Protein AF-A0A538GLF2-F1 (afdb_monomer_lite)

Sequence (84 aa):
MTAKEGSPEFKLAGRADVLEDERLRTKLDDLYWEMIEWRPAPDSHYFEFLAERAAWVTYDGKGQTRVIWKLGAEGEKRLYKPGI

Foldseek 3Di:
DDDDPFDKDKDFDFDWAWDPDPVVLVVVQVVCCVPPVDGDDPPDTHTDGDGQKMWIWGDDPFWIWIWIDGPPDPDIDIDIDGDD

pLDDT: mean 86.44, std 12.85, range [39.88, 98.38]

Structure (mmCIF, N/CA/C/O backbone):
data_AF-A0A538GLF2-F1
#
_entry.id   AF-A0A538GLF2-F1
#
loop_
_atom_site.group_PDB
_atom_site.id
_atom_site.type_symbol
_atom_site.label_atom_id
_atom_site.label_alt_id
_atom_site.label_comp_id
_atom_site.label_asym_id
_atom_site.label_entity_id
_atom_site.label_seq_id
_atom_site.pdbx_PDB_ins_code
_atom_site.Cartn_x
_atom_site.Cartn_y
_atom_site.Cartn_z
_atom_site.occupancy
_atom_site.B_iso_or_equiv
_atom_site.auth_seq_id
_atom_site.auth_comp_id
_atom_site.auth_asym_id
_atom_site.auth_atom_id
_atom_site.pdbx_PDB_model_num
ATOM 1 N N . MET A 1 1 ? 2.486 -9.853 11.612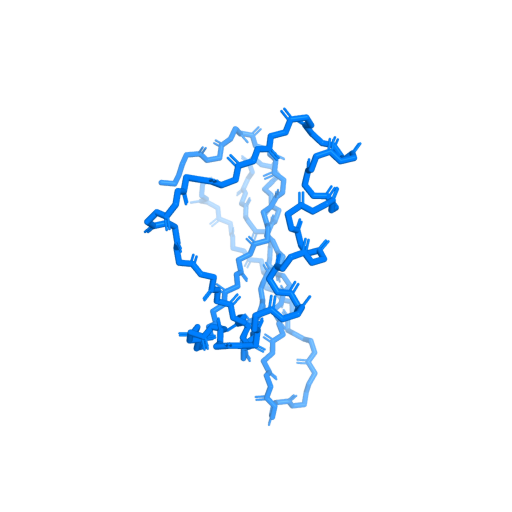 1.00 39.88 1 MET A N 1
ATOM 2 C CA . MET A 1 1 ? 2.082 -8.434 11.681 1.00 39.88 1 MET A CA 1
ATOM 3 C C . MET A 1 1 ? 2.220 -8.013 13.133 1.00 39.88 1 MET A C 1
ATOM 5 O O . MET A 1 1 ? 1.358 -8.332 13.936 1.00 39.88 1 MET A O 1
ATOM 9 N N . THR A 1 2 ? 3.362 -7.439 13.487 1.00 40.09 2 THR A N 1
ATOM 10 C CA . THR A 1 2 ? 3.683 -6.976 14.842 1.00 40.09 2 THR A CA 1
ATOM 11 C C . THR A 1 2 ? 3.625 -5.457 14.817 1.00 40.09 2 THR A C 1
ATOM 13 O O . THR A 1 2 ? 4.581 -4.803 14.410 1.00 40.09 2 THR A O 1
ATOM 16 N N . ALA A 1 3 ? 2.472 -4.887 15.165 1.00 50.34 3 ALA A N 1
ATOM 17 C CA . ALA A 1 3 ? 2.406 -3.458 15.433 1.00 50.34 3 ALA A CA 1
ATOM 18 C C . ALA A 1 3 ? 3.254 -3.142 16.672 1.00 50.34 3 ALA A C 1
ATOM 20 O O . ALA A 1 3 ? 3.266 -3.915 17.631 1.00 50.34 3 ALA A O 1
ATOM 21 N N . LYS A 1 4 ? 3.961 -2.006 16.652 1.00 55.38 4 LYS A N 1
ATOM 22 C CA . LYS A 1 4 ? 4.465 -1.403 17.889 1.00 55.38 4 LYS A CA 1
ATOM 23 C C . LYS A 1 4 ? 3.243 -1.034 18.726 1.00 55.38 4 LYS A C 1
ATOM 25 O O . LYS A 1 4 ? 2.349 -0.348 18.231 1.00 55.38 4 LYS A O 1
ATOM 30 N N . GLU A 1 5 ? 3.199 -1.548 19.945 1.00 60.16 5 GLU A N 1
ATOM 31 C CA . GLU A 1 5 ? 2.109 -1.380 20.904 1.00 60.16 5 GLU A CA 1
ATOM 32 C C . GLU A 1 5 ? 1.574 0.069 20.905 1.00 60.16 5 GLU A C 1
ATOM 34 O O . GLU A 1 5 ? 2.343 1.025 20.999 1.00 60.16 5 GLU A O 1
ATOM 39 N N . GLY A 1 6 ? 0.261 0.237 20.698 1.00 65.38 6 GLY A N 1
ATOM 40 C CA . GLY A 1 6 ? -0.417 1.543 20.698 1.00 65.38 6 GLY A CA 1
ATOM 41 C C . GLY A 1 6 ? -0.398 2.343 19.386 1.00 65.38 6 GLY A C 1
ATOM 42 O O . GLY A 1 6 ? -1.089 3.356 19.295 1.00 65.38 6 GLY A O 1
ATOM 43 N N . SER A 1 7 ? 0.330 1.915 18.348 1.00 80.44 7 SER A N 1
ATOM 44 C CA . SER A 1 7 ? 0.299 2.615 17.054 1.00 80.44 7 SER A CA 1
ATOM 45 C C . SER A 1 7 ? -0.962 2.258 16.266 1.00 80.44 7 SER A C 1
ATOM 47 O O . SER A 1 7 ? -1.322 1.080 16.193 1.00 80.44 7 SER A O 1
ATOM 49 N N . PRO A 1 8 ? -1.649 3.239 15.661 1.00 86.56 8 PRO A N 1
ATOM 50 C CA . PRO A 1 8 ? -2.807 2.933 14.850 1.00 86.56 8 PRO A CA 1
ATOM 51 C C . PRO A 1 8 ? -2.402 2.299 13.510 1.00 86.56 8 PRO A C 1
ATOM 53 O O . PRO A 1 8 ? -1.306 2.520 12.995 1.00 86.56 8 PRO A O 1
ATOM 56 N N . GLU A 1 9 ? -3.301 1.501 12.939 1.00 90.81 9 GLU A N 1
ATOM 57 C CA . GLU A 1 9 ? -3.066 0.716 11.728 1.00 90.81 9 GLU A CA 1
ATOM 58 C C . GLU A 1 9 ? -4.121 1.007 10.658 1.00 90.81 9 GLU A C 1
ATOM 60 O O . GLU A 1 9 ? -5.324 0.985 10.934 1.00 90.81 9 GLU A O 1
ATOM 65 N N . PHE A 1 10 ? -3.681 1.148 9.406 1.00 91.06 10 PHE A N 1
ATOM 66 C CA . PHE A 1 10 ? -4.548 0.964 8.244 1.00 91.06 10 PHE A CA 1
ATOM 67 C C . PHE A 1 10 ? -4.478 -0.487 7.765 1.00 91.06 10 PHE A C 1
ATOM 69 O O . PHE A 1 10 ? -3.401 -1.029 7.522 1.00 91.06 10 PHE A O 1
ATOM 76 N N . LYS A 1 11 ? -5.643 -1.114 7.597 1.00 92.31 11 LYS A N 1
ATOM 77 C CA . LYS A 1 11 ? -5.794 -2.426 6.962 1.00 92.31 11 LYS A CA 1
ATOM 78 C C . LYS A 1 11 ? -6.584 -2.250 5.677 1.00 92.31 11 LYS A C 1
ATOM 80 O O . LYS A 1 11 ? -7.723 -1.791 5.717 1.00 92.31 11 LYS A O 1
ATOM 85 N N . LEU A 1 12 ? -5.998 -2.640 4.555 1.00 92.44 12 LEU A N 1
ATOM 86 C CA . LEU A 1 12 ? -6.636 -2.585 3.245 1.00 92.44 12 LEU A CA 1
ATOM 87 C C . LEU A 1 12 ? -6.836 -4.007 2.713 1.00 92.44 12 LEU A C 1
ATOM 89 O O . LEU A 1 12 ? -5.983 -4.870 2.907 1.00 92.44 12 LEU A O 1
ATOM 93 N N . ALA A 1 13 ? -7.970 -4.260 2.066 1.00 92.69 13 ALA A N 1
ATOM 94 C CA . ALA A 1 13 ? -8.262 -5.523 1.402 1.00 92.69 13 ALA A CA 1
ATOM 95 C C . ALA A 1 13 ? -8.949 -5.258 0.061 1.00 92.69 13 ALA A C 1
ATOM 97 O O . ALA A 1 13 ? -9.899 -4.478 -0.019 1.00 92.69 13 ALA A O 1
ATOM 98 N N . GLY A 1 14 ? -8.470 -5.923 -0.982 1.00 92.50 14 GLY A N 1
ATOM 99 C CA . GLY A 1 14 ? -8.876 -5.655 -2.352 1.00 92.50 14 GLY A CA 1
ATOM 100 C C . GLY A 1 14 ? -8.063 -6.476 -3.342 1.00 92.50 14 GLY A C 1
ATOM 101 O O . GLY A 1 14 ? -7.427 -7.460 -2.952 1.00 92.50 14 GLY A O 1
ATOM 102 N N . ARG A 1 15 ? -8.100 -6.062 -4.606 1.00 94.56 15 ARG A N 1
ATOM 103 C CA . ARG A 1 15 ? -7.372 -6.700 -5.705 1.00 94.56 15 ARG A CA 1
ATOM 104 C C . ARG A 1 15 ? -6.094 -5.926 -6.009 1.00 94.56 15 ARG A C 1
ATOM 106 O O . ARG A 1 15 ? -6.057 -4.709 -5.850 1.00 94.56 15 ARG A O 1
ATOM 113 N N . ALA A 1 16 ? -5.059 -6.658 -6.397 1.00 95.69 16 ALA A N 1
ATOM 114 C CA . ALA A 1 16 ? -3.782 -6.110 -6.823 1.00 95.69 16 ALA A CA 1
ATOM 115 C C . ALA A 1 16 ? -3.535 -6.593 -8.249 1.00 95.69 16 ALA A C 1
ATOM 117 O O . ALA A 1 16 ? -3.217 -7.766 -8.449 1.00 95.69 16 ALA A O 1
ATOM 118 N N . ASP A 1 17 ? -3.724 -5.704 -9.213 1.00 95.44 17 ASP A N 1
ATOM 119 C CA . ASP A 1 17 ? -3.526 -6.006 -10.626 1.00 95.44 17 ASP A CA 1
ATOM 120 C C . ASP A 1 17 ? -2.133 -5.525 -11.040 1.00 95.44 17 ASP A C 1
ATOM 122 O O . ASP A 1 17 ? -1.659 -4.493 -10.562 1.00 95.44 17 ASP A O 1
ATOM 126 N N . VAL A 1 18 ? -1.437 -6.298 -11.879 1.00 95.69 18 VAL A N 1
ATOM 127 C CA . VAL A 1 18 ? -0.094 -5.927 -12.349 1.00 95.69 18 VAL A CA 1
ATOM 128 C C . VAL A 1 18 ? -0.188 -4.626 -13.141 1.00 95.69 18 VAL A C 1
ATOM 130 O O . VAL A 1 18 ? -1.009 -4.497 -14.047 1.00 95.69 18 VAL A O 1
ATOM 133 N N . LEU A 1 19 ? 0.672 -3.665 -12.812 1.00 95.19 19 LEU A N 1
ATOM 134 C CA . LEU A 1 19 ? 0.774 -2.419 -13.552 1.00 95.19 19 LEU A CA 1
ATOM 135 C C . LEU A 1 19 ? 1.660 -2.624 -14.785 1.00 95.19 19 LEU A C 1
ATOM 137 O O . LEU A 1 19 ? 2.887 -2.658 -14.683 1.00 95.19 19 LEU A O 1
ATOM 141 N N . GLU A 1 20 ? 1.028 -2.733 -15.950 1.00 93.50 20 GLU A N 1
ATOM 142 C CA . GLU A 1 20 ? 1.714 -2.937 -17.233 1.00 93.50 20 GLU A CA 1
ATOM 143 C C . GLU A 1 20 ? 2.184 -1.626 -17.896 1.00 93.50 20 GLU A C 1
ATOM 145 O O . GLU A 1 20 ? 3.054 -1.661 -18.764 1.00 93.50 20 GLU A O 1
ATOM 150 N N . ASP A 1 21 ? 1.666 -0.460 -17.483 1.00 95.81 21 ASP A N 1
ATOM 151 C CA . ASP A 1 21 ? 2.037 0.842 -18.065 1.00 95.81 21 ASP A CA 1
ATOM 152 C C . ASP A 1 21 ? 3.481 1.238 -17.702 1.00 95.81 21 ASP A C 1
ATOM 154 O O . ASP A 1 21 ? 3.773 1.715 -16.600 1.00 95.81 21 ASP A O 1
ATOM 158 N N . GLU A 1 22 ? 4.393 1.076 -18.662 1.00 94.00 22 GLU A N 1
ATOM 159 C CA . GLU A 1 22 ? 5.815 1.402 -18.516 1.00 94.00 22 GLU A CA 1
ATOM 160 C C . GLU A 1 22 ? 6.069 2.878 -18.193 1.00 94.00 22 GLU A C 1
ATOM 162 O O . GLU A 1 22 ? 6.939 3.194 -17.379 1.00 94.00 22 GLU A O 1
ATOM 167 N N . ARG A 1 23 ? 5.294 3.803 -18.775 1.00 96.19 23 ARG A N 1
ATOM 168 C CA . ARG A 1 23 ? 5.476 5.238 -18.532 1.00 96.19 23 ARG A CA 1
ATOM 169 C C . ARG A 1 23 ? 5.104 5.587 -17.098 1.00 96.19 23 ARG A C 1
ATOM 171 O O . ARG A 1 23 ? 5.760 6.433 -16.485 1.00 96.19 23 ARG A O 1
ATOM 178 N N . LEU A 1 24 ? 4.045 4.978 -16.568 1.00 95.25 24 LEU A N 1
ATOM 179 C CA . LEU A 1 24 ? 3.673 5.159 -15.170 1.00 95.25 24 LEU A CA 1
ATOM 180 C C . LEU A 1 24 ? 4.715 4.534 -14.235 1.00 95.25 24 LEU A C 1
ATOM 182 O O . LEU A 1 24 ? 5.073 5.167 -13.244 1.00 95.25 24 LEU A O 1
ATOM 186 N N . ARG A 1 25 ? 5.266 3.363 -14.576 1.00 94.56 25 ARG A N 1
ATOM 187 C CA . ARG A 1 25 ? 6.351 2.729 -13.808 1.00 94.56 25 ARG A CA 1
ATOM 188 C C . ARG A 1 25 ? 7.579 3.630 -13.688 1.00 94.56 25 ARG A C 1
ATOM 190 O O . ARG A 1 25 ? 8.027 3.874 -12.574 1.00 94.56 25 ARG A O 1
ATOM 197 N N . THR A 1 26 ? 8.055 4.219 -14.786 1.00 94.62 26 THR A N 1
ATOM 198 C CA . THR A 1 26 ? 9.197 5.152 -14.736 1.00 94.62 26 THR A CA 1
ATOM 199 C C . THR A 1 26 ? 8.919 6.359 -13.839 1.00 94.62 26 THR A C 1
ATOM 201 O O . THR A 1 26 ? 9.771 6.754 -13.049 1.00 94.62 26 THR A O 1
ATOM 204 N N . LYS A 1 27 ? 7.705 6.923 -13.902 1.00 96.88 27 LYS A N 1
ATOM 205 C CA . LYS A 1 27 ? 7.322 8.033 -13.016 1.00 96.88 27 LYS A CA 1
ATOM 206 C C . LYS A 1 27 ? 7.331 7.633 -11.540 1.00 96.88 27 LYS A C 1
ATOM 208 O O . LYS A 1 27 ? 7.708 8.448 -10.705 1.00 96.88 27 LYS A O 1
ATOM 213 N N . LEU A 1 28 ? 6.898 6.413 -11.217 1.00 96.56 28 LEU A N 1
ATOM 214 C CA . LEU A 1 28 ? 6.951 5.897 -9.848 1.00 96.56 28 LEU A CA 1
ATOM 215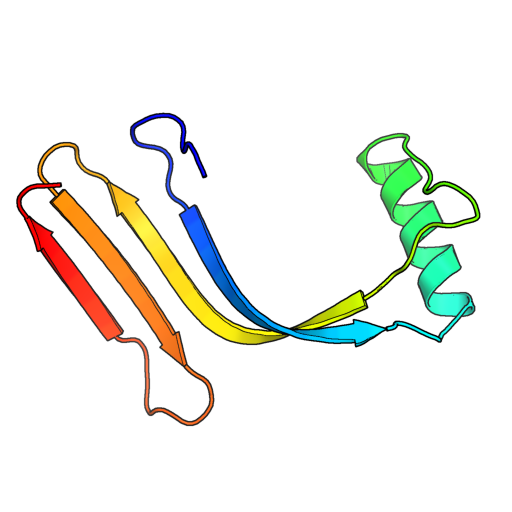 C C . LEU A 1 28 ? 8.394 5.726 -9.379 1.00 96.56 28 LEU A C 1
ATOM 217 O O . LEU A 1 28 ? 8.699 6.099 -8.252 1.00 96.56 28 LEU A O 1
ATOM 221 N N . ASP A 1 29 ? 9.288 5.248 -10.243 1.00 96.06 29 ASP A N 1
ATOM 222 C CA . ASP A 1 29 ? 10.707 5.125 -9.903 1.00 96.06 29 ASP A CA 1
ATOM 223 C C . ASP A 1 29 ? 11.322 6.476 -9.566 1.00 96.06 29 ASP A C 1
ATOM 225 O O . ASP A 1 29 ? 12.074 6.587 -8.596 1.00 96.06 29 ASP A O 1
ATOM 229 N N . ASP A 1 30 ? 11.017 7.498 -10.368 1.00 97.31 30 ASP A N 1
ATOM 230 C CA . ASP A 1 30 ? 11.501 8.858 -10.132 1.00 97.31 30 ASP A CA 1
ATOM 231 C C . ASP A 1 30 ? 10.960 9.422 -8.821 1.00 97.31 30 ASP A C 1
ATOM 233 O O . ASP A 1 30 ? 11.722 9.994 -8.042 1.00 97.31 30 ASP A O 1
ATOM 237 N N . LEU A 1 31 ? 9.683 9.172 -8.530 1.00 97.38 31 LEU A N 1
ATOM 238 C CA . LEU A 1 31 ? 9.069 9.560 -7.266 1.00 97.38 31 LEU A CA 1
ATOM 239 C C . LEU A 1 31 ? 9.712 8.847 -6.066 1.00 97.38 31 LEU A C 1
ATOM 241 O O . LEU A 1 31 ? 9.970 9.479 -5.043 1.00 97.38 31 LEU A O 1
ATOM 245 N N . TYR A 1 32 ? 9.989 7.544 -6.163 1.00 96.81 32 TYR A N 1
ATOM 246 C CA . TYR A 1 32 ? 10.649 6.801 -5.084 1.00 96.81 32 TYR A CA 1
ATOM 247 C C . TYR A 1 32 ? 12.058 7.321 -4.817 1.00 96.81 32 TYR A C 1
ATOM 249 O O . TYR A 1 32 ? 12.457 7.445 -3.659 1.00 96.81 32 TYR A O 1
ATOM 257 N N . TRP A 1 33 ? 12.787 7.694 -5.865 1.00 97.31 33 TRP A N 1
ATOM 258 C CA . TRP A 1 33 ? 14.089 8.325 -5.704 1.00 97.31 33 TRP A CA 1
ATOM 259 C C . TRP A 1 33 ? 13.994 9.681 -5.009 1.00 97.31 33 TRP A C 1
ATOM 261 O O . TRP A 1 33 ? 14.750 9.933 -4.078 1.00 97.31 33 TRP A O 1
ATOM 271 N N . GLU A 1 34 ? 13.046 10.525 -5.414 1.00 98.38 34 GLU A N 1
ATOM 272 C CA . GLU A 1 34 ? 12.833 11.835 -4.792 1.00 98.38 34 GLU A CA 1
ATOM 273 C C . GLU A 1 34 ? 12.445 11.718 -3.311 1.00 98.38 34 GLU A C 1
ATOM 275 O O . GLU A 1 34 ? 12.925 12.484 -2.479 1.00 98.38 34 GLU A O 1
ATOM 280 N N . MET A 1 35 ? 11.588 10.753 -2.966 1.00 97.81 35 MET A N 1
ATOM 281 C CA . MET A 1 35 ? 11.061 10.623 -1.608 1.00 97.81 35 MET A CA 1
ATOM 282 C C . MET A 1 35 ? 12.002 9.908 -0.639 1.00 97.81 35 MET A C 1
ATOM 284 O O . MET A 1 35 ? 12.027 10.251 0.544 1.00 97.81 35 MET A O 1
ATOM 288 N N . ILE A 1 36 ? 12.685 8.856 -1.098 1.00 97.56 36 ILE A N 1
ATOM 289 C CA . ILE A 1 36 ? 13.410 7.926 -0.220 1.00 97.56 36 ILE A CA 1
ATOM 290 C C . ILE A 1 36 ? 14.761 7.459 -0.785 1.00 97.56 36 ILE A C 1
ATOM 292 O O . ILE A 1 36 ? 15.328 6.510 -0.250 1.00 97.56 36 ILE A O 1
ATOM 296 N N . GLU A 1 37 ? 15.269 8.085 -1.854 1.00 97.38 37 GLU A N 1
ATOM 297 C CA . GLU A 1 37 ? 16.562 7.761 -2.487 1.00 97.38 37 GLU A CA 1
ATOM 298 C C . GLU A 1 37 ? 16.733 6.265 -2.802 1.00 97.38 37 GLU A C 1
ATOM 300 O O . GLU A 1 37 ? 17.810 5.677 -2.684 1.00 97.38 37 GLU A O 1
ATOM 305 N N . TRP A 1 38 ? 15.642 5.624 -3.218 1.00 96.75 38 TRP A N 1
ATOM 306 C CA . TRP A 1 38 ? 15.608 4.200 -3.526 1.00 96.75 38 TRP A CA 1
ATOM 307 C C . TRP A 1 38 ? 15.053 3.953 -4.929 1.00 96.75 38 TRP A C 1
ATOM 309 O O . TRP A 1 38 ? 14.148 4.650 -5.387 1.00 96.75 38 TRP A O 1
ATOM 319 N N . ARG A 1 39 ? 15.605 2.943 -5.612 1.00 95.06 39 ARG A N 1
ATOM 320 C CA . ARG A 1 39 ? 15.154 2.478 -6.928 1.00 95.06 39 ARG A CA 1
ATOM 321 C C . ARG A 1 39 ? 14.790 0.991 -6.853 1.00 95.06 39 ARG A C 1
ATOM 323 O O . ARG A 1 39 ? 15.546 0.225 -6.247 1.00 95.06 39 ARG A O 1
ATOM 330 N N . PRO A 1 40 ? 13.690 0.565 -7.489 1.00 94.25 40 PRO A N 1
ATOM 331 C CA . PRO A 1 40 ? 13.357 -0.849 -7.621 1.00 94.25 40 PRO A CA 1
ATOM 332 C C . PRO A 1 40 ? 14.419 -1.614 -8.422 1.00 94.25 40 PRO A C 1
ATOM 334 O O . PRO A 1 40 ? 15.045 -1.071 -9.333 1.00 94.25 40 PRO A O 1
ATOM 337 N N . ALA A 1 41 ? 14.623 -2.890 -8.091 1.00 94.50 41 ALA A N 1
ATOM 338 C CA . ALA A 1 41 ? 15.472 -3.777 -8.885 1.00 94.50 41 ALA A CA 1
ATOM 339 C C . ALA A 1 41 ? 14.819 -4.075 -10.254 1.00 94.50 41 ALA A C 1
ATOM 341 O O . ALA A 1 41 ? 13.590 -4.023 -10.350 1.00 94.50 41 ALA A O 1
ATOM 342 N N . PRO A 1 42 ? 15.588 -4.433 -11.301 1.00 90.19 42 PRO A N 1
ATOM 343 C CA . PRO A 1 42 ? 15.045 -4.659 -12.647 1.00 90.19 42 PRO A CA 1
ATOM 344 C C . PRO A 1 42 ? 13.939 -5.724 -12.747 1.00 90.19 42 PRO A C 1
ATOM 346 O O . PRO A 1 42 ? 13.110 -5.665 -13.649 1.00 90.19 42 PRO A O 1
ATOM 349 N N . ASP A 1 43 ? 13.912 -6.687 -11.827 1.00 93.19 43 ASP A N 1
ATOM 350 C CA . ASP A 1 43 ? 12.926 -7.769 -11.718 1.00 93.19 43 ASP A CA 1
ATOM 351 C C . ASP A 1 43 ? 11.755 -7.445 -10.766 1.00 93.19 43 ASP A C 1
ATOM 353 O O . ASP A 1 43 ? 10.950 -8.314 -10.416 1.00 93.19 43 ASP A O 1
ATOM 357 N N . SER A 1 44 ? 11.626 -6.183 -10.349 1.00 93.94 44 SER A N 1
ATOM 358 C CA . SER A 1 44 ? 10.522 -5.725 -9.504 1.00 93.94 44 SER A CA 1
ATOM 359 C C . SER A 1 44 ? 9.201 -5.677 -10.271 1.00 93.94 44 SER A C 1
ATOM 361 O O . SER A 1 44 ? 9.144 -5.309 -11.445 1.00 93.94 44 SER A O 1
ATOM 363 N N . HIS A 1 45 ? 8.115 -5.995 -9.566 1.00 92.88 45 HIS A N 1
ATOM 364 C CA . HIS A 1 45 ? 6.755 -5.963 -10.097 1.00 92.88 45 HIS A CA 1
ATOM 365 C C . HIS A 1 45 ? 5.975 -4.820 -9.448 1.00 92.88 45 HIS A C 1
ATOM 367 O O . HIS A 1 45 ? 6.051 -4.617 -8.235 1.00 92.88 45 HIS A O 1
ATOM 373 N N . TYR A 1 46 ? 5.212 -4.093 -10.258 1.00 95.50 46 TYR A N 1
ATOM 374 C CA . TYR A 1 46 ? 4.373 -2.982 -9.817 1.00 95.50 46 TYR A CA 1
ATOM 375 C C . TYR A 1 46 ? 2.931 -3.442 -9.869 1.00 95.50 46 TYR A C 1
ATOM 377 O O . TYR A 1 46 ? 2.552 -4.197 -10.765 1.00 95.50 46 TYR A O 1
ATOM 385 N N . PHE A 1 47 ? 2.134 -2.973 -8.919 1.00 95.69 47 PHE A N 1
ATOM 386 C CA . PHE A 1 47 ? 0.726 -3.318 -8.843 1.00 95.69 47 PHE A CA 1
ATOM 387 C C . PHE A 1 47 ? -0.097 -2.066 -8.598 1.00 95.69 47 PHE A C 1
ATOM 389 O O . PHE A 1 47 ? 0.274 -1.223 -7.776 1.00 95.69 47 PHE A O 1
ATOM 396 N N . GLU A 1 48 ? -1.238 -1.977 -9.267 1.00 93.44 48 GLU A N 1
ATOM 397 C CA . GLU A 1 48 ? -2.312 -1.094 -8.845 1.00 93.44 48 GLU A C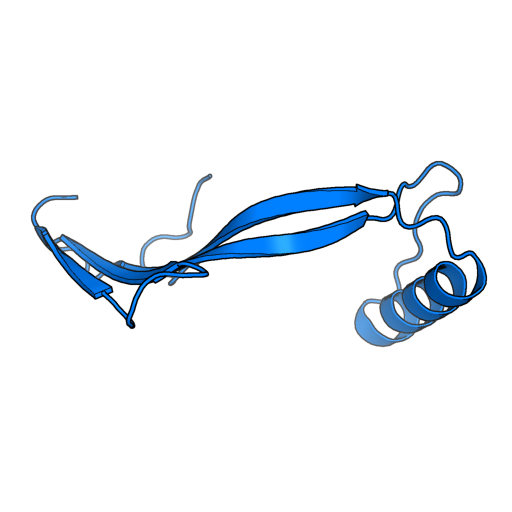A 1
ATOM 398 C C . GLU A 1 48 ? -3.172 -1.838 -7.821 1.00 93.44 48 GLU A C 1
ATOM 400 O O . GLU A 1 48 ? -3.662 -2.941 -8.071 1.00 93.44 48 GLU A O 1
ATOM 405 N N . PHE A 1 49 ? -3.332 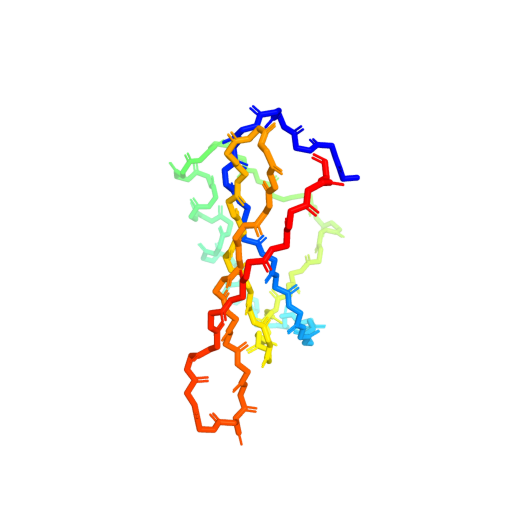-1.248 -6.636 1.00 92.88 49 PHE A N 1
ATOM 406 C CA . PHE A 1 49 ? -4.138 -1.836 -5.574 1.00 92.88 49 PHE A CA 1
ATOM 407 C C . PHE A 1 49 ? -5.507 -1.159 -5.490 1.00 92.88 49 PHE A C 1
ATOM 409 O O . PHE A 1 49 ? -5.635 -0.029 -5.013 1.00 92.88 49 PHE A O 1
ATOM 416 N N . LEU A 1 50 ? -6.548 -1.885 -5.892 1.00 89.94 50 LEU A N 1
ATOM 417 C CA . LEU A 1 50 ? -7.933 -1.444 -5.794 1.00 89.94 50 LEU A CA 1
ATOM 418 C C . LEU A 1 50 ? -8.528 -1.896 -4.459 1.00 89.94 50 LEU A C 1
ATOM 420 O O . LEU A 1 50 ? -8.949 -3.044 -4.294 1.00 89.94 50 LEU A O 1
ATOM 424 N N . ALA A 1 51 ? -8.572 -0.977 -3.492 1.00 90.62 51 ALA A N 1
ATOM 425 C CA . ALA A 1 51 ? -9.125 -1.231 -2.167 1.00 90.62 51 ALA A CA 1
ATOM 426 C C . ALA A 1 51 ? -10.660 -1.355 -2.205 1.00 90.62 51 ALA A C 1
ATOM 428 O O . ALA A 1 51 ? -11.377 -0.378 -2.407 1.00 90.62 51 ALA A O 1
ATOM 429 N N . GLU A 1 52 ? -11.183 -2.550 -1.931 1.00 90.12 52 GLU A N 1
ATOM 430 C CA . GLU A 1 52 ? -12.630 -2.800 -1.821 1.00 90.12 52 GLU A CA 1
ATOM 431 C C . GLU A 1 52 ? -13.123 -2.654 -0.373 1.00 90.12 52 GLU A C 1
ATOM 433 O O . GLU A 1 52 ? -14.298 -2.378 -0.108 1.00 90.12 52 GLU A O 1
ATOM 438 N N . ARG A 1 53 ? -12.218 -2.862 0.588 1.00 90.88 53 ARG A N 1
ATOM 439 C CA . ARG A 1 53 ? -12.442 -2.689 2.022 1.00 90.88 53 ARG A CA 1
ATOM 440 C C . ARG A 1 53 ? -11.234 -2.025 2.661 1.00 90.88 53 ARG A C 1
ATOM 442 O O . ARG A 1 53 ? -10.095 -2.405 2.396 1.00 90.88 53 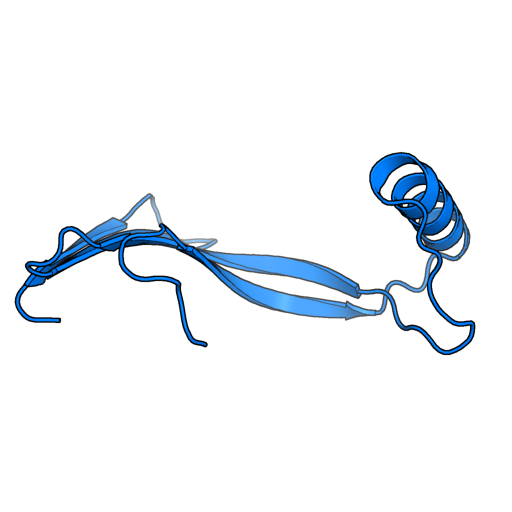ARG A O 1
ATOM 449 N N . ALA A 1 54 ? -11.500 -1.107 3.575 1.00 91.69 54 ALA A N 1
ATOM 450 C CA . ALA A 1 54 ? -10.488 -0.469 4.398 1.00 91.69 54 ALA A CA 1
ATOM 451 C C . ALA A 1 54 ? -10.929 -0.476 5.860 1.00 91.69 54 ALA A C 1
ATOM 453 O O . ALA A 1 54 ? -12.121 -0.404 6.165 1.00 91.69 54 ALA A O 1
ATOM 454 N N . ALA A 1 55 ? -9.970 -0.555 6.772 1.00 92.06 55 ALA A N 1
ATOM 455 C CA . ALA A 1 55 ? -10.204 -0.343 8.184 1.00 92.06 55 ALA A CA 1
ATOM 456 C C . ALA A 1 55 ? -9.083 0.494 8.794 1.00 92.06 55 ALA A C 1
ATOM 458 O O . ALA A 1 55 ? -7.908 0.193 8.595 1.00 92.06 55 ALA A O 1
ATOM 459 N N . TRP A 1 56 ? -9.459 1.497 9.577 1.00 91.44 56 TRP A N 1
ATOM 460 C CA . TRP A 1 56 ? -8.568 2.167 10.512 1.00 91.44 56 TRP A CA 1
ATOM 461 C C . TRP A 1 56 ? -8.759 1.549 11.887 1.00 91.44 56 TRP A C 1
ATOM 463 O O . TRP A 1 56 ? -9.892 1.400 12.351 1.00 91.44 56 TRP A O 1
ATOM 473 N N . VAL A 1 57 ? -7.668 1.153 12.523 1.00 90.50 57 VAL A N 1
ATOM 474 C CA . VAL A 1 57 ? -7.681 0.409 13.778 1.00 90.50 57 VAL A CA 1
ATOM 475 C C . VAL A 1 57 ? -6.807 1.129 14.789 1.00 90.50 57 VAL A C 1
ATOM 477 O O . VAL A 1 57 ? -5.639 1.383 14.519 1.00 90.50 57 VAL A O 1
ATOM 480 N N . THR A 1 58 ? -7.355 1.428 15.961 1.00 90.00 58 THR A N 1
ATOM 481 C CA . THR A 1 58 ? -6.611 2.006 17.085 1.00 90.00 58 THR A CA 1
ATOM 482 C C . THR A 1 58 ? -6.718 1.110 18.314 1.00 90.00 58 THR A C 1
ATOM 484 O O . THR A 1 58 ? -7.674 0.338 18.459 1.00 90.00 58 THR A O 1
ATOM 487 N N . TYR A 1 59 ? -5.729 1.220 19.197 1.00 86.00 59 TYR A N 1
ATOM 488 C CA . TYR A 1 59 ? -5.629 0.450 20.433 1.00 86.00 59 TYR A CA 1
ATOM 489 C C . TYR A 1 59 ? -5.444 1.418 21.601 1.00 86.00 59 TYR A C 1
ATOM 491 O O . TYR A 1 59 ? -4.645 2.346 21.507 1.00 86.00 59 TYR A O 1
ATOM 499 N N . ASP A 1 60 ? -6.184 1.210 22.687 1.00 84.12 60 ASP A N 1
ATOM 500 C CA . ASP A 1 60 ? -6.161 2.060 23.890 1.00 84.12 60 ASP A CA 1
ATOM 501 C C . ASP A 1 60 ? -5.585 1.332 25.124 1.00 84.12 60 ASP A C 1
ATOM 503 O O . ASP A 1 60 ? -5.708 1.810 26.252 1.00 84.12 60 ASP A O 1
ATOM 507 N N . GLY A 1 61 ? -4.990 0.150 24.920 1.00 81.06 61 GLY A N 1
ATOM 508 C CA . GLY A 1 61 ? -4.489 -0.731 25.981 1.00 81.06 61 GLY A CA 1
ATOM 509 C C . GLY A 1 61 ? -5.576 -1.483 26.763 1.00 81.06 61 GLY A C 1
ATOM 510 O O . GLY A 1 61 ? -5.254 -2.284 27.634 1.00 81.06 61 GLY A O 1
ATOM 511 N N . LYS A 1 62 ? -6.863 -1.243 26.480 1.00 81.25 62 LYS A N 1
ATOM 512 C CA . LYS A 1 62 ? -8.019 -1.938 27.083 1.00 81.25 62 LYS A CA 1
ATOM 513 C C . LYS A 1 62 ? -8.859 -2.681 26.044 1.00 81.25 62 LYS A C 1
ATOM 515 O O . LYS A 1 62 ? -9.679 -3.540 26.381 1.00 81.25 62 LYS A O 1
ATOM 520 N N . GLY A 1 63 ? -8.674 -2.340 24.780 1.00 80.31 63 GLY A N 1
ATOM 521 C CA . GLY A 1 63 ? -9.357 -2.930 23.656 1.00 80.31 63 GLY A CA 1
ATOM 522 C C . GLY A 1 63 ? -8.951 -2.280 22.344 1.00 80.31 63 GLY A C 1
ATOM 523 O O . GLY A 1 63 ? -7.898 -1.658 22.193 1.00 80.31 63 GLY A O 1
ATOM 524 N N . GLN A 1 64 ? -9.822 -2.461 21.362 1.00 88.56 64 GLN A N 1
ATOM 525 C CA . GLN A 1 64 ? -9.585 -2.078 19.985 1.00 88.56 64 GLN A CA 1
ATOM 526 C C . GLN A 1 64 ? -10.794 -1.339 19.425 1.00 88.56 64 GLN A C 1
ATOM 528 O O . GLN A 1 64 ? -11.916 -1.851 19.463 1.00 88.56 64 GLN A O 1
ATOM 533 N N . THR A 1 65 ? -10.552 -0.180 18.819 1.00 86.88 65 THR A N 1
ATOM 534 C CA . THR A 1 65 ? -11.550 0.538 18.017 1.00 86.88 65 THR A CA 1
ATOM 535 C C . THR A 1 65 ? -11.248 0.335 16.541 1.00 86.88 65 THR A C 1
ATOM 537 O O . THR A 1 65 ? -10.090 0.354 16.128 1.00 86.88 65 THR A O 1
ATOM 540 N N . ARG A 1 66 ? -12.285 0.131 15.726 1.00 87.69 66 ARG A N 1
ATOM 541 C CA . ARG A 1 66 ? -12.169 0.021 14.271 1.00 87.69 66 ARG A CA 1
ATOM 542 C C . ARG A 1 66 ? -13.187 0.914 13.577 1.00 87.69 66 ARG A C 1
ATOM 544 O O . ARG A 1 66 ? -14.370 0.877 13.914 1.00 87.69 66 ARG A O 1
ATOM 551 N N . VAL A 1 67 ? -12.733 1.648 12.569 1.00 87.25 67 VAL A N 1
ATOM 552 C CA . VAL A 1 67 ? -13.575 2.337 11.587 1.00 87.25 67 VAL A CA 1
ATOM 553 C C . VAL A 1 67 ? -13.429 1.593 10.268 1.00 87.25 67 VAL A C 1
ATOM 555 O O . VAL A 1 67 ? -12.306 1.382 9.823 1.00 87.25 67 VAL A O 1
ATOM 558 N N . ILE A 1 68 ? -14.532 1.118 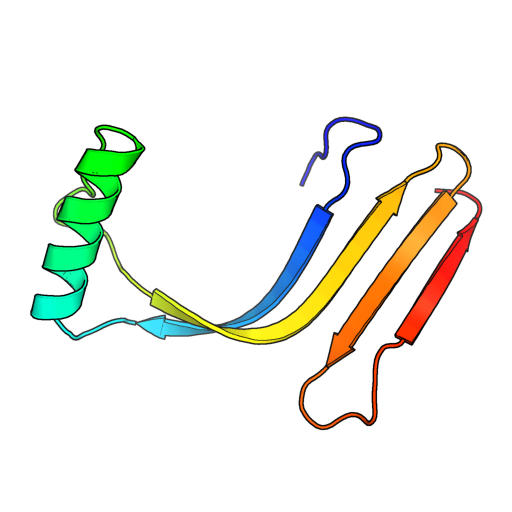9.691 1.00 88.94 68 ILE A N 1
ATOM 559 C CA . ILE A 1 68 ? -14.535 0.215 8.535 1.00 88.94 68 ILE A CA 1
ATOM 560 C C . ILE A 1 68 ? -15.311 0.853 7.385 1.00 88.94 68 ILE A C 1
ATOM 562 O O . ILE A 1 68 ? -16.457 1.265 7.563 1.00 88.94 68 ILE A O 1
ATOM 566 N N . TRP A 1 69 ? -14.710 0.830 6.198 1.00 89.19 69 TRP A N 1
ATOM 567 C CA . TRP A 1 69 ? -15.325 1.218 4.931 1.00 89.19 69 TRP A CA 1
ATOM 568 C C . TRP A 1 69 ? -15.358 0.019 3.983 1.00 89.19 69 TRP A C 1
ATOM 570 O O . TRP A 1 69 ? -14.402 -0.759 3.909 1.00 89.19 69 TRP A O 1
ATOM 580 N N . LYS A 1 70 ? -16.466 -0.142 3.257 1.00 85.25 70 LYS A N 1
ATOM 581 C CA . LYS A 1 70 ? -16.651 -1.201 2.261 1.00 85.25 70 LYS A CA 1
ATOM 582 C C . LYS A 1 70 ? -17.345 -0.632 1.028 1.00 85.25 70 LYS A C 1
ATOM 584 O O . LYS A 1 70 ? -18.401 -0.018 1.152 1.00 85.25 70 LYS A O 1
ATOM 589 N N . LEU A 1 71 ? -16.772 -0.878 -0.146 1.00 74.69 71 LEU A N 1
ATOM 590 C CA . LEU A 1 71 ? -17.357 -0.486 -1.424 1.00 74.69 71 LEU A CA 1
ATOM 591 C C . LEU A 1 71 ? -18.739 -1.143 -1.603 1.00 74.69 71 LEU A C 1
ATOM 593 O O . LEU A 1 71 ? -18.907 -2.334 -1.332 1.00 74.69 71 LEU A O 1
ATOM 597 N N . GLY A 1 72 ? -19.732 -0.360 -2.031 1.00 75.44 72 GLY A N 1
ATOM 598 C CA . GLY A 1 72 ? -21.106 -0.828 -2.252 1.00 75.44 72 GLY A CA 1
ATOM 599 C C . GLY A 1 72 ? -21.954 -1.028 -0.987 1.00 75.44 72 GLY A C 1
ATOM 600 O O . GLY A 1 72 ? -23.090 -1.476 -1.099 1.00 75.44 72 GLY A O 1
ATOM 601 N N . ALA A 1 73 ? -21.437 -0.710 0.205 1.00 72.44 73 ALA A N 1
ATOM 602 C CA . ALA A 1 73 ? -22.231 -0.633 1.431 1.00 72.44 73 ALA A CA 1
ATOM 603 C C . ALA A 1 73 ? -22.523 0.835 1.783 1.00 72.44 73 ALA A C 1
ATOM 605 O O . ALA A 1 73 ? -21.654 1.693 1.626 1.00 72.44 73 ALA A O 1
ATOM 606 N N . GLU A 1 74 ? -23.728 1.121 2.281 1.00 62.56 74 GLU A N 1
ATOM 607 C CA . GLU A 1 74 ? -24.117 2.459 2.738 1.00 62.56 74 GLU A CA 1
ATOM 608 C C . GLU A 1 74 ? -23.408 2.812 4.058 1.00 62.56 74 GLU A C 1
ATOM 610 O O . GLU A 1 74 ? -23.954 2.675 5.150 1.00 62.56 74 GLU A O 1
ATOM 615 N N . GLY A 1 75 ? -22.158 3.261 3.957 1.00 66.12 75 GLY A N 1
ATOM 616 C CA . GLY A 1 75 ? -21.522 4.077 4.987 1.00 66.12 75 GLY A CA 1
ATOM 617 C C . GLY A 1 75 ? -20.446 3.423 5.856 1.00 66.12 75 GLY A C 1
ATOM 618 O O . GLY A 1 75 ? -20.136 2.232 5.798 1.00 66.12 75 GLY A O 1
ATOM 619 N N . GLU A 1 76 ? -19.840 4.297 6.658 1.00 75.88 76 GLU A N 1
ATOM 620 C CA . GLU A 1 76 ? -18.825 3.998 7.663 1.00 75.88 76 GLU A CA 1
ATOM 621 C C . GLU A 1 76 ? -19.417 3.170 8.810 1.00 75.88 76 GLU A C 1
ATOM 623 O O . GLU A 1 76 ? -20.432 3.540 9.401 1.00 75.88 76 GLU A O 1
ATOM 628 N N . LYS A 1 77 ? -18.743 2.080 9.194 1.00 82.00 77 LYS A N 1
ATOM 629 C CA . LYS A 1 77 ? -19.099 1.304 10.387 1.00 82.00 77 LYS A CA 1
ATOM 630 C C . LYS A 1 77 ? -18.042 1.461 11.473 1.00 82.00 77 LYS A C 1
ATOM 632 O O . LYS A 1 77 ? -16.891 1.071 11.281 1.00 82.00 77 LYS A O 1
ATOM 637 N N . ARG A 1 78 ? -18.450 1.960 12.643 1.00 82.88 78 ARG A N 1
ATOM 638 C CA . ARG A 1 78 ? -17.612 2.032 13.851 1.00 82.88 78 ARG A CA 1
ATOM 639 C C . ARG A 1 78 ? -17.879 0.846 14.770 1.00 82.88 78 ARG A C 1
ATOM 641 O O . ARG A 1 78 ? -19.034 0.513 15.022 1.00 82.88 78 ARG A O 1
ATOM 648 N N . LEU A 1 79 ? -16.821 0.212 15.268 1.00 84.56 79 LEU A N 1
ATOM 649 C CA . LEU A 1 79 ? -16.883 -0.938 16.173 1.00 84.56 79 LEU A CA 1
ATOM 650 C C . LEU A 1 79 ? -15.848 -0.799 17.294 1.00 84.56 79 LEU A C 1
ATOM 652 O O . LEU A 1 79 ? -14.712 -0.413 17.029 1.00 84.56 79 LEU A O 1
ATOM 656 N N . TYR A 1 80 ? -16.215 -1.187 18.517 1.00 83.75 80 TYR A N 1
ATOM 657 C CA . TYR A 1 80 ? -15.293 -1.324 19.649 1.00 83.75 80 TYR A CA 1
ATOM 658 C C . TYR A 1 80 ? -15.305 -2.763 20.171 1.00 83.75 80 TYR A C 1
ATOM 660 O O . TYR A 1 80 ? -16.372 -3.369 20.286 1.00 83.75 80 TYR A O 1
ATOM 668 N N . LYS A 1 81 ? -14.128 -3.312 20.485 1.00 80.75 81 LYS A N 1
ATOM 669 C CA . LYS A 1 81 ? -13.962 -4.643 21.077 1.00 80.75 81 LYS A CA 1
ATOM 670 C C . LYS A 1 81 ? -13.051 -4.560 22.313 1.00 80.75 81 LYS A C 1
ATOM 672 O O . LYS A 1 81 ? -11.860 -4.304 22.135 1.00 80.75 81 LYS A O 1
ATOM 677 N N . PRO A 1 82 ? -13.569 -4.792 23.532 1.00 80.25 82 PRO A N 1
ATOM 678 C CA . PRO A 1 82 ? -12.747 -4.839 24.742 1.00 80.25 82 PRO A CA 1
ATOM 679 C C . PRO A 1 82 ? -11.938 -6.148 24.840 1.00 80.25 82 PRO A C 1
ATOM 681 O O . PRO A 1 82 ? -12.334 -7.162 24.258 1.00 80.25 82 PRO A O 1
ATOM 684 N N . GLY A 1 83 ? -10.844 -6.133 25.612 1.00 69.56 83 GLY A N 1
ATOM 685 C CA . GLY A 1 83 ? -10.101 -7.334 26.030 1.00 69.56 83 GLY A CA 1
ATOM 686 C C . GLY A 1 83 ? -9.152 -7.931 24.983 1.00 69.56 83 GLY A C 1
ATOM 687 O O . GLY A 1 83 ? -9.109 -9.153 24.843 1.00 69.56 83 GLY A O 1
ATOM 688 N N . ILE A 1 84 ? -8.448 -7.083 24.226 1.00 58.31 84 ILE A N 1
ATOM 689 C CA . ILE A 1 84 ? -7.333 -7.473 23.340 1.00 58.31 84 ILE A CA 1
ATOM 690 C C . ILE A 1 84 ? -6.017 -7.137 24.023 1.00 58.31 84 ILE A C 1
ATOM 692 O O . ILE A 1 84 ? -5.966 -6.038 24.616 1.00 58.31 84 ILE A O 1
#

Secondary structure (DSSP, 8-state):
----TT--EEEEEEEEEE---HHHHHHHHHHHHHHHS----TT---EEEEEEEEEEEEE-SSEEEEEEEETTSSS-EEEEEE--

Radius of gyration: 17.43 Å; chains: 1; bounding box: 41×20×46 Å